Protein AF-A0AAW0FWT0-F1 (afdb_monomer_lite)

Structure (mmCIF, N/CA/C/O backbone):
data_AF-A0AAW0FWT0-F1
#
_entry.id   AF-A0AAW0FWT0-F1
#
loop_
_atom_site.group_PDB
_atom_site.id
_atom_site.type_symbol
_atom_site.label_atom_id
_atom_site.label_alt_id
_atom_site.label_comp_id
_atom_site.label_asym_id
_atom_site.label_entity_id
_atom_site.label_seq_id
_atom_site.pdbx_PDB_ins_code
_atom_site.Cartn_x
_atom_site.Cartn_y
_atom_site.Cartn_z
_atom_site.occupancy
_atom_site.B_iso_or_equiv
_atom_site.auth_seq_id
_atom_site.auth_comp_id
_atom_site.auth_asym_id
_atom_site.auth_atom_id
_atom_site.pdbx_PDB_model_num
ATOM 1 N N . MET A 1 1 ? -23.917 -16.385 35.844 1.00 65.12 1 MET A N 1
ATOM 2 C CA . MET A 1 1 ? -24.137 -15.107 35.125 1.00 65.12 1 MET A CA 1
ATOM 3 C C . MET A 1 1 ? -22.864 -14.254 34.929 1.00 65.12 1 MET A C 1
ATOM 5 O O . MET A 1 1 ? -22.743 -13.640 33.883 1.00 65.12 1 MET A O 1
ATOM 9 N N . ARG A 1 2 ? -21.874 -14.236 35.848 1.00 81.88 2 ARG A N 1
ATOM 10 C CA . ARG A 1 2 ? -20.634 -13.421 35.699 1.00 81.88 2 ARG A CA 1
ATOM 11 C C . ARG A 1 2 ? -19.623 -13.929 34.655 1.00 81.88 2 ARG A C 1
ATOM 13 O O . ARG A 1 2 ? -18.957 -13.127 34.011 1.00 81.88 2 ARG A O 1
ATOM 20 N N . VAL A 1 3 ? -19.523 -15.247 34.479 1.00 87.75 3 VAL A N 1
ATOM 21 C CA . VAL A 1 3 ? -18.559 -15.875 33.554 1.00 87.75 3 VAL A CA 1
ATOM 22 C C . VAL A 1 3 ? -18.872 -15.540 32.091 1.00 87.75 3 VAL A C 1
ATOM 24 O O . VAL A 1 3 ? -17.969 -15.186 31.340 1.00 87.75 3 VAL A O 1
ATOM 27 N N . GLU A 1 4 ? -20.144 -15.572 31.695 1.00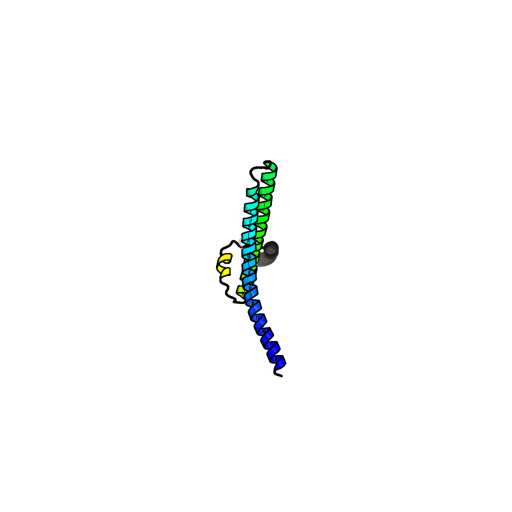 91.88 4 GLU A N 1
ATOM 28 C CA . GLU A 1 4 ? -20.554 -15.247 30.320 1.00 91.88 4 GLU A CA 1
ATOM 29 C C . GLU A 1 4 ? -20.348 -13.763 29.975 1.00 91.88 4 GLU A C 1
ATOM 31 O O . GLU A 1 4 ? -19.906 -13.432 28.871 1.00 91.88 4 GLU A O 1
ATOM 36 N N . TRP A 1 5 ? -20.551 -12.861 30.942 1.00 92.31 5 TRP A N 1
ATOM 37 C CA . TRP A 1 5 ? -20.214 -11.444 30.781 1.00 92.31 5 TRP A CA 1
ATOM 38 C C . TRP A 1 5 ? -18.703 -11.229 30.630 1.00 92.31 5 TRP A C 1
ATOM 40 O O . TRP A 1 5 ? -18.273 -10.522 29.721 1.00 92.31 5 TRP A O 1
ATOM 50 N N . ALA A 1 6 ? -17.885 -11.889 31.459 1.00 92.19 6 ALA A N 1
ATOM 51 C CA . ALA A 1 6 ? -16.428 -11.794 31.372 1.00 92.19 6 ALA A CA 1
ATOM 52 C C . ALA A 1 6 ? -15.895 -12.302 30.020 1.00 92.19 6 ALA A C 1
ATOM 54 O O . ALA A 1 6 ? -15.063 -11.641 29.399 1.00 92.19 6 ALA A O 1
ATOM 55 N N . LYS A 1 7 ? -16.421 -13.428 29.517 1.00 92.69 7 LYS A N 1
ATOM 56 C CA . LYS A 1 7 ? -16.077 -13.965 28.188 1.00 92.69 7 LYS A CA 1
ATOM 57 C C . LYS A 1 7 ? -16.443 -12.997 27.063 1.00 92.69 7 LYS A C 1
ATOM 59 O O . LYS A 1 7 ? -15.641 -12.771 26.159 1.00 92.69 7 LYS A O 1
ATOM 64 N N . THR A 1 8 ? -17.645 -12.425 27.118 1.00 92.38 8 THR A N 1
ATOM 65 C CA . THR A 1 8 ? -18.130 -11.488 26.094 1.00 92.38 8 THR A CA 1
ATOM 66 C C . THR A 1 8 ? -17.322 -10.192 26.110 1.00 92.38 8 THR A C 1
ATOM 68 O O . THR A 1 8 ? -16.887 -9.734 25.056 1.00 92.38 8 THR A O 1
ATOM 71 N N . LYS A 1 9 ? -17.016 -9.660 27.299 1.00 92.06 9 LYS A N 1
ATOM 72 C CA . LYS A 1 9 ? -16.155 -8.484 27.469 1.00 92.06 9 LYS A CA 1
ATOM 73 C C . LYS A 1 9 ? -14.739 -8.720 26.938 1.00 92.06 9 LYS A C 1
ATOM 75 O O . LYS A 1 9 ? -14.224 -7.877 26.214 1.00 92.06 9 LYS A O 1
ATOM 80 N N . ALA A 1 10 ? -14.137 -9.875 27.230 1.00 93.38 10 ALA A N 1
ATOM 81 C CA . ALA A 1 10 ? -12.814 -10.227 26.714 1.00 93.38 10 ALA A CA 1
ATOM 82 C C . ALA A 1 10 ? -12.793 -10.352 25.178 1.00 93.38 10 ALA A C 1
ATOM 84 O O . ALA A 1 10 ? -11.813 -9.978 24.540 1.00 93.38 10 ALA A O 1
ATOM 85 N N . ARG A 1 11 ? -13.877 -10.854 24.566 1.00 92.88 11 ARG A N 1
ATOM 86 C CA . ARG A 1 11 ? -14.015 -10.892 23.101 1.00 92.88 11 ARG A CA 1
ATOM 87 C C . ARG A 1 11 ? -14.116 -9.487 22.509 1.00 92.88 11 ARG A C 1
ATOM 89 O O . ARG A 1 11 ? -13.423 -9.207 21.542 1.00 92.88 11 ARG A O 1
ATOM 96 N N . ALA A 1 12 ? -14.920 -8.612 23.113 1.00 92.19 12 ALA A N 1
ATOM 97 C CA . ALA A 1 12 ? -15.043 -7.225 22.672 1.00 92.19 12 ALA A CA 1
ATOM 98 C C . ALA A 1 12 ? -13.703 -6.469 22.757 1.00 92.19 12 ALA A C 1
ATOM 100 O O . ALA A 1 12 ? -13.347 -5.751 21.828 1.00 92.19 12 ALA A O 1
ATOM 101 N N . GLN A 1 13 ? -12.930 -6.682 23.829 1.00 91.00 13 GLN A N 1
ATOM 102 C CA . GLN A 1 13 ? -11.584 -6.113 23.967 1.00 91.00 13 GLN A CA 1
ATOM 103 C C . GLN A 1 13 ? -10.638 -6.615 22.868 1.00 91.00 13 GLN A C 1
ATOM 105 O O . GLN A 1 13 ? -10.026 -5.801 22.183 1.00 91.00 13 GLN A O 1
ATOM 110 N N . ARG A 1 14 ? -10.596 -7.929 22.613 1.00 94.12 14 ARG A N 1
ATOM 111 C CA . ARG A 1 14 ? -9.781 -8.484 21.519 1.00 94.12 14 ARG A CA 1
ATOM 112 C C . ARG A 1 14 ? -10.164 -7.935 20.147 1.00 94.12 14 ARG A C 1
ATOM 114 O O . ARG A 1 14 ? -9.286 -7.562 19.384 1.00 94.12 14 ARG A O 1
ATOM 121 N N . TRP A 1 15 ? -11.455 -7.806 19.852 1.00 93.94 15 TRP A N 1
ATOM 122 C CA . TRP A 1 15 ? -11.892 -7.204 18.589 1.00 93.94 15 TRP A CA 1
ATOM 123 C C . TRP A 1 15 ? -11.448 -5.748 18.446 1.00 93.94 15 TRP A C 1
ATOM 125 O O . TRP A 1 15 ? -11.058 -5.335 17.358 1.00 93.94 15 TRP A O 1
ATOM 135 N N . SER A 1 16 ? -11.450 -4.972 19.535 1.00 89.56 16 SER A N 1
ATOM 136 C CA . SER A 1 16 ? -10.939 -3.599 19.483 1.00 89.56 16 SER A CA 1
ATOM 137 C C . SER A 1 16 ? -9.439 -3.540 19.163 1.00 89.56 16 SER A C 1
ATOM 139 O O . SER A 1 16 ? -9.015 -2.677 18.396 1.00 89.56 16 SER A O 1
ATOM 141 N N . GLU A 1 17 ? -8.650 -4.491 19.671 1.00 92.06 17 GLU A N 1
ATOM 142 C CA . GLU A 1 17 ? -7.225 -4.623 19.342 1.00 92.06 17 GLU A CA 1
ATOM 143 C C . GLU A 1 17 ? -7.025 -5.039 17.877 1.00 92.06 17 GLU A C 1
ATOM 145 O O . GLU A 1 17 ? -6.221 -4.440 17.163 1.00 92.06 17 GLU A O 1
ATOM 150 N N . GLU A 1 18 ? -7.798 -6.017 17.400 1.00 93.88 18 GLU A N 1
ATOM 151 C CA . GLU A 1 18 ? -7.742 -6.508 16.019 1.00 93.88 18 GLU A CA 1
ATOM 152 C C . GLU A 1 18 ? -8.030 -5.401 14.997 1.00 93.88 18 GLU A C 1
ATOM 154 O O . GLU A 1 18 ? -7.345 -5.319 13.979 1.00 93.88 18 GLU A O 1
ATOM 159 N N . VAL A 1 19 ? -8.980 -4.501 15.275 1.00 91.38 19 VAL A N 1
ATOM 160 C CA . VAL A 1 19 ? -9.289 -3.362 14.392 1.00 91.38 19 VAL A CA 1
ATOM 161 C C . VAL A 1 19 ? -8.099 -2.408 14.254 1.00 91.38 19 VAL A C 1
ATOM 163 O O . VAL A 1 19 ? -7.855 -1.888 13.164 1.00 91.38 19 VAL A O 1
ATOM 166 N N . ILE A 1 20 ? -7.342 -2.177 15.329 1.00 90.81 20 ILE A N 1
ATOM 167 C CA . ILE A 1 20 ? -6.139 -1.331 15.298 1.00 90.81 20 ILE A CA 1
ATOM 168 C C . ILE A 1 20 ? -5.022 -2.033 14.517 1.00 90.81 20 ILE A C 1
ATOM 170 O O . ILE A 1 20 ? -4.386 -1.420 13.659 1.00 90.81 20 ILE A O 1
ATOM 174 N N . LEU A 1 21 ? -4.812 -3.329 14.768 1.00 93.94 21 LEU A N 1
ATOM 175 C CA . LEU A 1 21 ? -3.806 -4.123 14.059 1.00 93.94 21 LEU A CA 1
ATOM 176 C C . LEU A 1 21 ? -4.095 -4.201 12.558 1.00 93.94 21 LEU A C 1
ATOM 178 O O . LEU A 1 21 ? -3.181 -4.037 11.756 1.00 93.94 21 LEU A O 1
ATOM 182 N N . LEU A 1 22 ? -5.359 -4.374 12.168 1.00 94.50 22 LEU A N 1
ATOM 183 C CA . LEU A 1 22 ? -5.769 -4.422 10.766 1.00 94.50 22 LEU A CA 1
ATOM 184 C C . LEU A 1 22 ? -5.394 -3.134 10.020 1.00 94.50 22 LEU A C 1
ATOM 186 O O . LEU A 1 22 ? -4.887 -3.195 8.902 1.00 94.50 22 LEU A O 1
ATOM 190 N N . GLN A 1 23 ? -5.607 -1.968 10.636 1.00 93.56 23 GLN A N 1
ATOM 191 C CA . GLN A 1 23 ? -5.257 -0.675 10.034 1.00 93.56 23 GLN A CA 1
ATOM 192 C C . GLN A 1 23 ? -3.749 -0.529 9.810 1.00 93.56 23 GLN A C 1
ATOM 194 O O . GLN A 1 23 ? -3.320 0.064 8.817 1.00 93.56 23 GLN A O 1
ATOM 199 N N . GLU A 1 24 ? -2.941 -1.063 10.724 1.00 95.00 24 GLU A N 1
ATOM 200 C CA . GLU A 1 24 ? -1.487 -1.063 10.593 1.00 95.00 24 GLU A CA 1
ATOM 201 C C . GLU A 1 24 ? -1.011 -2.090 9.555 1.00 95.00 24 GLU A C 1
ATOM 203 O O . GLU A 1 24 ? -0.110 -1.796 8.771 1.00 95.00 24 GLU A O 1
ATOM 208 N N . GLU A 1 25 ? -1.645 -3.259 9.470 1.00 96.62 25 GLU A N 1
ATOM 209 C CA . GLU A 1 25 ? -1.354 -4.245 8.425 1.00 96.62 25 GLU A CA 1
ATOM 210 C C . GLU A 1 25 ? -1.704 -3.712 7.029 1.00 96.62 25 GLU A C 1
ATOM 212 O O . GLU A 1 25 ? -0.896 -3.845 6.110 1.00 96.62 25 GLU A O 1
ATOM 217 N N . MET A 1 26 ? -2.826 -2.996 6.869 1.00 95.69 26 MET A N 1
ATOM 218 C CA . MET A 1 26 ? -3.140 -2.281 5.622 1.00 95.69 26 MET A CA 1
ATOM 219 C C . MET A 1 26 ? -1.990 -1.350 5.218 1.00 95.69 26 MET A C 1
ATOM 221 O O . MET A 1 26 ? -1.486 -1.424 4.096 1.00 95.69 26 MET A O 1
ATOM 225 N N . ARG A 1 27 ? -1.497 -0.522 6.148 1.00 95.25 27 ARG A N 1
ATOM 226 C CA . ARG A 1 27 ? -0.350 0.361 5.895 1.00 95.25 27 ARG A CA 1
ATOM 227 C C . ARG A 1 27 ? 0.894 -0.423 5.479 1.00 95.25 27 ARG A C 1
ATOM 229 O O . ARG A 1 27 ? 1.545 -0.067 4.497 1.00 95.25 27 ARG A O 1
ATOM 236 N N . ARG A 1 28 ? 1.242 -1.480 6.218 1.00 96.75 28 ARG A N 1
ATOM 237 C CA . ARG A 1 28 ? 2.435 -2.303 5.960 1.00 96.75 28 ARG A CA 1
ATOM 238 C C . ARG A 1 28 ? 2.388 -2.970 4.597 1.00 96.75 28 ARG A C 1
ATOM 240 O O . ARG A 1 28 ? 3.411 -2.995 3.920 1.00 96.75 28 ARG A O 1
ATOM 247 N N . VAL A 1 29 ? 1.223 -3.449 4.168 1.00 97.19 29 VAL A N 1
ATOM 248 C CA . VAL A 1 29 ? 1.040 -4.020 2.829 1.00 97.19 29 VAL A CA 1
ATOM 249 C C . VAL A 1 29 ? 1.317 -2.972 1.747 1.00 97.19 29 VAL A C 1
ATOM 251 O O . VAL A 1 29 ? 2.049 -3.255 0.797 1.00 97.19 29 VAL A O 1
ATOM 254 N N . LEU A 1 30 ? 0.821 -1.740 1.907 1.00 95.94 30 LEU A N 1
ATOM 255 C CA . LEU A 1 30 ? 1.103 -0.662 0.951 1.00 95.94 30 LEU A CA 1
ATOM 256 C C . LEU A 1 30 ? 2.589 -0.286 0.914 1.00 95.94 30 LEU A C 1
ATOM 258 O O . LEU A 1 30 ? 3.133 -0.044 -0.165 1.00 95.94 30 LEU A O 1
ATOM 262 N N . GLU A 1 31 ? 3.262 -0.228 2.064 1.00 96.75 31 GLU A N 1
ATOM 263 C CA . GLU A 1 31 ? 4.711 0.019 2.115 1.00 96.75 31 GLU A CA 1
ATOM 264 C C . GLU A 1 31 ? 5.509 -1.130 1.499 1.00 96.75 31 GLU A C 1
ATOM 266 O O . GLU A 1 31 ? 6.465 -0.893 0.759 1.00 96.75 31 GLU A O 1
ATOM 271 N N . TYR A 1 32 ? 5.096 -2.373 1.751 1.00 97.56 32 TYR A N 1
ATOM 272 C CA . TYR A 1 32 ? 5.716 -3.554 1.166 1.00 97.56 32 TYR A CA 1
ATOM 273 C C . TYR A 1 32 ? 5.665 -3.501 -0.360 1.00 97.56 32 TYR A C 1
ATOM 275 O O . TYR A 1 32 ? 6.683 -3.739 -1.006 1.00 97.56 32 TYR A O 1
ATOM 283 N N . PHE A 1 33 ? 4.521 -3.142 -0.947 1.00 97.25 33 PHE A N 1
ATOM 284 C CA . PHE A 1 33 ? 4.407 -3.005 -2.397 1.00 97.25 33 PHE A CA 1
ATOM 285 C C . PHE A 1 33 ? 5.317 -1.906 -2.955 1.00 97.25 33 PHE A C 1
ATOM 287 O O . PHE A 1 33 ? 6.030 -2.166 -3.924 1.00 97.25 33 PHE A O 1
ATOM 294 N N . SER A 1 34 ? 5.386 -0.737 -2.305 1.00 95.69 34 SER A N 1
ATOM 295 C CA . SER A 1 34 ? 6.315 0.335 -2.703 1.00 95.69 34 SER A CA 1
ATOM 296 C C . SER A 1 34 ? 7.765 -0.139 -2.694 1.00 95.69 34 SER A C 1
ATOM 298 O O . SER A 1 34 ? 8.500 -0.000 -3.675 1.00 95.69 34 SER A O 1
ATOM 300 N N . TRP A 1 35 ? 8.170 -0.750 -1.581 1.00 97.75 35 TRP A N 1
ATOM 301 C CA . TRP A 1 35 ? 9.511 -1.282 -1.416 1.00 97.75 35 TRP A CA 1
ATOM 302 C C . TRP A 1 35 ? 9.807 -2.361 -2.458 1.00 97.75 35 TRP A C 1
ATOM 304 O O . TRP A 1 35 ? 10.884 -2.370 -3.055 1.00 97.75 35 TRP A O 1
ATOM 314 N N . LYS A 1 36 ? 8.850 -3.255 -2.725 1.00 97.94 36 LYS A N 1
ATOM 315 C CA . LYS A 1 36 ? 9.030 -4.351 -3.674 1.00 97.94 36 LYS A CA 1
ATOM 316 C C . LYS A 1 36 ? 9.143 -3.846 -5.109 1.00 97.94 36 LYS A C 1
ATOM 318 O O . LYS A 1 36 ? 9.974 -4.365 -5.856 1.00 97.94 36 LYS A O 1
ATOM 323 N N . ALA A 1 37 ? 8.383 -2.817 -5.480 1.00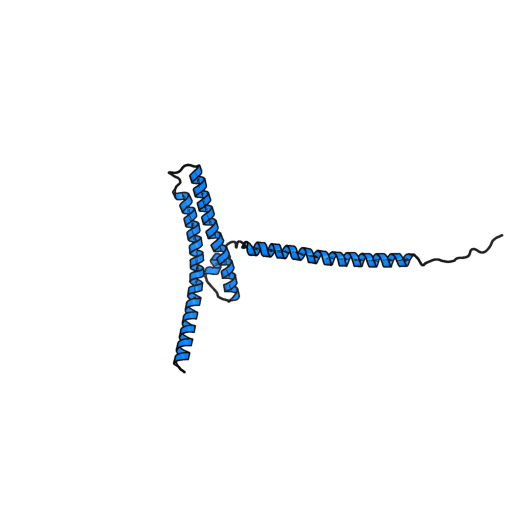 97.00 37 ALA A N 1
ATOM 324 C CA . ALA A 1 37 ? 8.516 -2.155 -6.772 1.00 97.00 37 ALA A CA 1
ATOM 325 C C . ALA A 1 37 ? 9.909 -1.526 -6.938 1.00 97.00 37 ALA A C 1
ATOM 327 O O . ALA A 1 37 ? 10.601 -1.790 -7.923 1.00 97.00 37 ALA A O 1
ATOM 328 N N . ALA A 1 38 ? 10.377 -0.774 -5.936 1.00 96.56 38 ALA A N 1
ATOM 329 C CA . ALA A 1 38 ? 11.725 -0.203 -5.934 1.00 96.56 38 ALA A CA 1
ATOM 330 C C . ALA A 1 38 ? 12.819 -1.286 -5.995 1.00 96.56 38 ALA A C 1
ATOM 332 O O . ALA A 1 38 ? 13.808 -1.146 -6.720 1.00 96.56 38 ALA A O 1
ATOM 333 N N . TRP A 1 39 ? 12.623 -2.400 -5.287 1.00 97.12 39 TRP A N 1
ATOM 334 C CA . TRP A 1 39 ? 13.527 -3.545 -5.314 1.00 97.12 39 TRP A CA 1
ATOM 335 C C . TRP A 1 39 ? 13.635 -4.154 -6.716 1.00 97.12 39 TRP A C 1
ATOM 337 O O . TRP A 1 39 ? 14.747 -4.397 -7.183 1.00 97.12 39 TRP A O 1
ATOM 347 N N . TRP A 1 40 ? 12.517 -4.344 -7.424 1.00 97.06 40 TRP A N 1
ATOM 348 C CA . TRP A 1 40 ? 12.539 -4.829 -8.806 1.00 97.06 40 TRP A CA 1
ATOM 349 C C . TRP A 1 40 ? 13.298 -3.882 -9.740 1.00 97.06 40 TRP A C 1
ATOM 351 O O . TRP A 1 40 ? 14.182 -4.339 -10.464 1.00 97.06 40 TRP A O 1
ATOM 361 N N . ARG A 1 41 ? 13.061 -2.567 -9.647 1.00 94.94 41 ARG A N 1
ATOM 362 C CA . ARG A 1 41 ? 13.803 -1.558 -10.431 1.00 94.94 41 ARG A CA 1
ATOM 363 C C . ARG A 1 41 ? 15.305 -1.580 -10.157 1.00 94.94 41 ARG A C 1
ATOM 365 O O . ARG A 1 41 ? 16.109 -1.422 -11.072 1.00 94.94 41 ARG A O 1
ATOM 372 N N . SER A 1 42 ? 15.702 -1.804 -8.905 1.00 93.38 42 SER A N 1
ATOM 373 C CA . SER A 1 42 ? 17.111 -1.981 -8.538 1.00 93.38 42 SER A CA 1
ATOM 374 C C . SER A 1 42 ? 17.702 -3.257 -9.149 1.00 93.38 42 SER A C 1
ATOM 376 O O . SER A 1 42 ? 18.825 -3.237 -9.653 1.00 93.38 42 SER A O 1
ATOM 378 N N . LYS A 1 43 ? 16.943 -4.361 -9.180 1.00 89.88 43 LYS A N 1
ATOM 379 C CA . LYS A 1 43 ? 17.407 -5.634 -9.753 1.00 89.88 43 LYS A CA 1
ATOM 380 C C . LYS A 1 43 ? 17.661 -5.572 -11.255 1.00 89.88 43 LYS A C 1
ATOM 382 O O . LYS A 1 43 ? 18.633 -6.181 -11.697 1.00 89.88 43 LYS A O 1
ATOM 387 N N . GLY A 1 44 ? 16.866 -4.816 -12.012 1.00 86.06 44 GLY A N 1
ATOM 388 C CA . GLY A 1 44 ? 17.110 -4.594 -13.442 1.00 86.06 44 GLY A CA 1
ATOM 389 C C . GLY A 1 44 ? 18.456 -3.924 -13.739 1.00 86.06 44 GLY A C 1
ATOM 390 O O . GLY A 1 44 ? 19.063 -4.192 -14.771 1.00 86.06 44 GLY A O 1
ATOM 391 N N . LYS A 1 45 ? 18.957 -3.098 -12.812 1.00 82.81 45 LYS A N 1
ATOM 392 C CA . LYS A 1 45 ? 20.208 -2.337 -12.968 1.00 82.81 45 LYS A CA 1
ATOM 393 C C . LYS A 1 45 ? 21.462 -3.099 -12.526 1.00 82.81 45 LYS A C 1
ATOM 395 O O . LYS A 1 45 ? 22.561 -2.719 -12.895 1.00 82.81 45 LYS A O 1
ATOM 400 N N . LEU A 1 46 ? 21.321 -4.177 -11.751 1.00 82.88 46 LEU A N 1
ATOM 401 C CA . LEU A 1 46 ? 22.454 -4.836 -11.085 1.00 82.88 46 LEU A CA 1
ATOM 402 C C . LEU A 1 46 ? 23.325 -5.704 -12.014 1.00 82.88 46 LEU A C 1
ATOM 404 O O . LEU A 1 46 ? 24.437 -6.057 -11.642 1.00 82.88 46 LEU A O 1
ATOM 408 N N . ARG A 1 47 ? 22.824 -6.107 -13.189 1.00 76.19 47 ARG A N 1
ATOM 409 C CA . ARG A 1 47 ? 23.503 -7.070 -14.083 1.00 76.19 47 ARG A CA 1
ATOM 410 C C . ARG A 1 47 ? 24.068 -6.446 -15.362 1.00 76.19 47 ARG A C 1
ATOM 412 O O . ARG A 1 47 ? 24.309 -7.173 -16.315 1.00 76.19 47 ARG A O 1
ATOM 419 N N . GLN A 1 48 ? 24.259 -5.126 -15.383 1.00 74.56 48 GLN A N 1
ATOM 420 C CA . GLN A 1 48 ? 24.658 -4.380 -16.583 1.00 74.56 48 GLN A CA 1
ATOM 421 C C . GLN A 1 48 ? 26.054 -4.749 -17.113 1.00 74.56 48 GLN A C 1
ATOM 423 O O . GLN A 1 48 ? 26.262 -4.691 -18.319 1.00 74.56 48 GLN A O 1
ATOM 428 N N . ASP A 1 49 ? 26.968 -5.203 -16.253 1.00 75.38 49 ASP A N 1
ATOM 429 C CA . ASP A 1 49 ? 28.389 -5.326 -16.614 1.00 75.38 49 ASP A CA 1
ATOM 430 C C . ASP A 1 49 ? 28.795 -6.679 -17.235 1.00 75.38 49 ASP A C 1
ATOM 432 O O . ASP A 1 49 ? 29.913 -6.813 -17.725 1.00 75.38 49 ASP A O 1
ATOM 436 N N . SER A 1 50 ? 27.936 -7.708 -17.206 1.00 75.88 50 SER A N 1
ATOM 437 C CA . SER A 1 50 ? 28.335 -9.095 -17.532 1.00 75.88 50 SER A CA 1
ATOM 438 C C . SER A 1 50 ? 27.425 -9.832 -18.518 1.00 75.88 50 SER A C 1
ATOM 440 O O . SER A 1 50 ? 27.537 -11.050 -18.670 1.00 75.88 50 SER A O 1
ATOM 442 N N . VAL A 1 51 ? 26.503 -9.125 -19.172 1.00 82.12 51 VAL A N 1
ATOM 443 C CA . VAL A 1 51 ? 25.400 -9.733 -19.923 1.00 82.12 51 VAL A CA 1
ATOM 444 C C . VAL A 1 51 ? 25.271 -9.111 -21.314 1.00 82.12 51 VAL A C 1
ATOM 446 O O . VAL A 1 51 ? 25.452 -7.910 -21.483 1.00 82.12 51 VAL A O 1
ATOM 449 N N . ASP A 1 52 ? 24.924 -9.939 -22.301 1.00 88.00 52 ASP A N 1
ATOM 450 C CA . ASP A 1 52 ? 24.631 -9.501 -23.668 1.00 88.00 52 ASP A CA 1
ATOM 451 C C . ASP A 1 52 ? 23.507 -8.445 -23.724 1.00 88.00 52 ASP A C 1
ATOM 453 O O . ASP A 1 52 ? 22.541 -8.489 -22.956 1.00 88.00 52 ASP A O 1
ATOM 457 N N . ALA A 1 53 ? 23.604 -7.510 -24.671 1.00 85.81 53 ALA A N 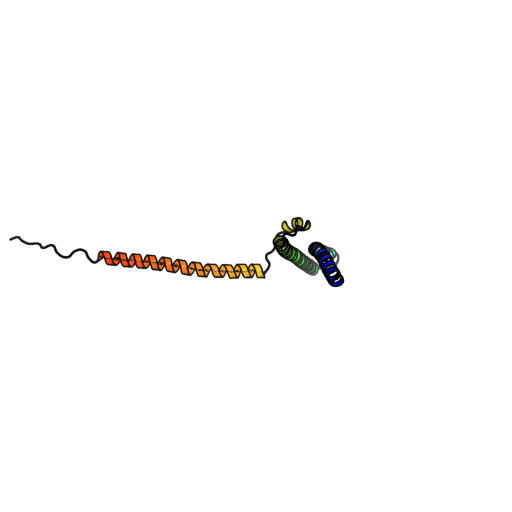1
ATOM 458 C CA . ALA A 1 53 ? 22.704 -6.365 -24.791 1.00 85.81 53 ALA A CA 1
ATOM 459 C C . ALA A 1 53 ? 21.230 -6.778 -24.971 1.00 85.81 53 ALA A C 1
ATOM 461 O O . ALA A 1 53 ? 20.335 -6.154 -24.393 1.00 85.81 53 ALA A O 1
ATOM 462 N N . SER A 1 54 ? 20.968 -7.860 -25.715 1.00 88.12 54 SER A N 1
ATOM 463 C CA . SER A 1 54 ? 19.610 -8.395 -25.894 1.00 88.12 54 SER A CA 1
ATOM 464 C C . SER A 1 54 ? 19.016 -8.889 -24.568 1.00 88.12 54 SER A C 1
ATOM 466 O O . SER A 1 54 ? 17.881 -8.563 -24.208 1.00 88.12 54 SER A O 1
ATOM 468 N N . LEU A 1 55 ? 19.814 -9.612 -23.780 1.00 88.56 55 LEU A N 1
ATOM 469 C CA . LEU A 1 55 ? 19.386 -10.162 -22.496 1.00 88.56 55 LEU A CA 1
ATOM 470 C C . LEU A 1 55 ? 19.235 -9.058 -21.435 1.00 88.56 55 LEU A C 1
ATOM 472 O O . LEU A 1 55 ? 18.308 -9.113 -20.625 1.00 88.56 55 LEU A O 1
ATOM 476 N N . LEU A 1 56 ? 20.069 -8.014 -21.476 1.00 89.56 56 LEU A N 1
ATOM 477 C CA . LEU A 1 56 ? 19.902 -6.808 -20.656 1.00 89.56 56 LEU A CA 1
ATOM 478 C C . LEU A 1 56 ? 18.571 -6.101 -20.930 1.00 89.56 56 LEU A C 1
ATOM 480 O O . LEU A 1 56 ? 17.855 -5.749 -19.988 1.00 89.56 56 LEU A O 1
ATOM 484 N N . SER A 1 57 ? 18.208 -5.930 -22.204 1.00 90.44 57 SER A N 1
ATOM 485 C CA . SER A 1 57 ? 16.912 -5.360 -22.588 1.00 90.44 57 SER A CA 1
ATOM 486 C C . SER A 1 57 ? 15.748 -6.187 -22.023 1.00 90.44 57 SER A C 1
ATOM 488 O O . SER A 1 57 ? 14.847 -5.643 -21.384 1.00 90.44 57 SER A O 1
ATOM 490 N N . GLY A 1 58 ? 15.812 -7.518 -22.133 1.00 92.62 58 GLY A N 1
ATOM 491 C CA . GLY A 1 58 ? 14.804 -8.406 -21.546 1.00 92.62 58 GLY A CA 1
ATOM 492 C C . GLY A 1 58 ? 14.722 -8.326 -20.015 1.00 92.62 58 GLY A C 1
ATOM 493 O O . GLY A 1 58 ? 13.628 -8.244 -19.454 1.00 92.62 58 GLY A O 1
ATOM 494 N N . LEU A 1 59 ? 15.864 -8.308 -19.319 1.00 91.62 59 LEU A N 1
ATOM 495 C CA . LEU A 1 59 ? 15.928 -8.201 -17.855 1.00 91.62 59 LEU A CA 1
ATOM 496 C C . LEU A 1 59 ? 15.353 -6.878 -17.350 1.00 91.62 59 LEU A C 1
ATOM 498 O O . LEU A 1 59 ? 14.576 -6.870 -16.393 1.00 91.62 59 LEU A O 1
ATOM 502 N N . THR A 1 60 ? 15.734 -5.772 -17.988 1.00 92.25 60 THR A N 1
ATOM 503 C CA . THR A 1 60 ? 15.235 -4.436 -17.647 1.00 92.25 60 THR A CA 1
ATOM 504 C C . THR A 1 60 ? 13.731 -4.351 -17.873 1.00 92.25 60 THR A C 1
ATOM 506 O O . THR A 1 60 ? 13.009 -4.034 -16.926 1.00 92.25 60 THR A O 1
ATOM 509 N N . ALA A 1 61 ? 13.242 -4.758 -19.048 1.00 94.31 61 ALA A N 1
ATOM 510 C CA . ALA A 1 61 ? 11.814 -4.800 -19.357 1.00 94.31 61 ALA A CA 1
ATOM 511 C C . ALA A 1 61 ? 11.025 -5.676 -18.370 1.00 94.31 61 ALA A C 1
ATOM 513 O O . ALA A 1 61 ? 9.980 -5.263 -17.865 1.00 94.31 61 ALA A O 1
ATOM 514 N N . TYR A 1 62 ? 11.533 -6.867 -18.036 1.00 95.25 62 TYR A N 1
ATOM 515 C CA . TYR A 1 62 ? 10.882 -7.752 -17.070 1.00 95.25 62 TYR A CA 1
ATOM 516 C C . TYR A 1 62 ? 10.850 -7.142 -15.667 1.00 95.25 62 TYR A C 1
ATOM 518 O O . TYR A 1 62 ? 9.815 -7.168 -15.003 1.00 95.25 62 TYR A O 1
ATOM 526 N N . SER A 1 63 ? 11.967 -6.573 -15.213 1.00 95.50 63 SER A N 1
ATOM 527 C CA . SER A 1 63 ? 12.050 -5.946 -13.895 1.00 95.50 63 SER A CA 1
ATOM 528 C C . SER A 1 63 ? 11.123 -4.735 -13.769 1.00 95.50 63 SER A C 1
ATOM 530 O O . SER A 1 63 ? 10.446 -4.599 -12.751 1.00 95.50 63 SER A O 1
ATOM 532 N N . GLU A 1 64 ? 11.008 -3.916 -14.818 1.00 95.75 64 GLU A N 1
ATOM 533 C CA . GLU A 1 64 ? 10.088 -2.780 -14.833 1.00 95.75 64 GLU A CA 1
ATOM 534 C C . GLU A 1 64 ? 8.636 -3.258 -14.867 1.00 95.75 64 GLU A C 1
ATOM 536 O O . GLU A 1 64 ? 7.817 -2.782 -14.085 1.00 95.75 64 GLU A O 1
ATOM 541 N N . LYS A 1 65 ? 8.320 -4.285 -15.670 1.00 96.75 65 LYS A N 1
ATOM 542 C CA . LYS A 1 65 ? 6.995 -4.920 -15.662 1.00 96.75 65 LYS A CA 1
ATOM 543 C C . LYS A 1 65 ? 6.617 -5.404 -14.261 1.00 96.75 65 LYS A C 1
ATOM 545 O O . LYS A 1 65 ? 5.496 -5.167 -13.819 1.00 96.75 65 LYS A O 1
ATOM 550 N N . GLN A 1 66 ? 7.533 -6.067 -13.552 1.00 97.31 66 GLN A N 1
ATOM 551 C CA . GLN A 1 66 ? 7.288 -6.504 -12.175 1.00 97.31 66 GLN A CA 1
ATOM 552 C C . GLN A 1 66 ? 7.082 -5.311 -11.238 1.00 97.31 66 GLN A C 1
ATOM 554 O O . GLN A 1 66 ? 6.139 -5.322 -10.451 1.00 97.31 66 GLN A O 1
ATOM 559 N N . ALA A 1 67 ? 7.898 -4.260 -11.347 1.00 96.81 67 ALA A N 1
ATOM 560 C CA . ALA A 1 67 ? 7.729 -3.051 -10.547 1.00 96.81 67 ALA A CA 1
ATOM 561 C C . ALA A 1 67 ? 6.347 -2.409 -10.755 1.00 96.81 67 ALA A C 1
ATOM 563 O O . ALA A 1 67 ? 5.650 -2.131 -9.782 1.00 96.81 67 ALA A O 1
ATOM 564 N N . MET A 1 68 ? 5.905 -2.289 -12.010 1.00 95.50 68 MET A N 1
ATOM 565 C CA . MET A 1 68 ? 4.575 -1.783 -12.355 1.00 95.50 68 MET A CA 1
ATOM 566 C C . MET A 1 68 ? 3.440 -2.619 -11.755 1.00 95.50 68 MET A C 1
ATOM 568 O O . MET A 1 68 ? 2.418 -2.059 -11.362 1.00 95.50 68 MET A O 1
ATOM 572 N N . VAL A 1 69 ? 3.581 -3.947 -11.677 1.00 95.50 69 VAL A N 1
ATOM 573 C CA . VAL A 1 69 ? 2.572 -4.809 -11.034 1.00 95.50 69 VAL A CA 1
ATOM 574 C C . VAL A 1 69 ? 2.417 -4.450 -9.556 1.00 95.50 69 VAL A C 1
ATOM 576 O O . VAL A 1 69 ? 1.291 -4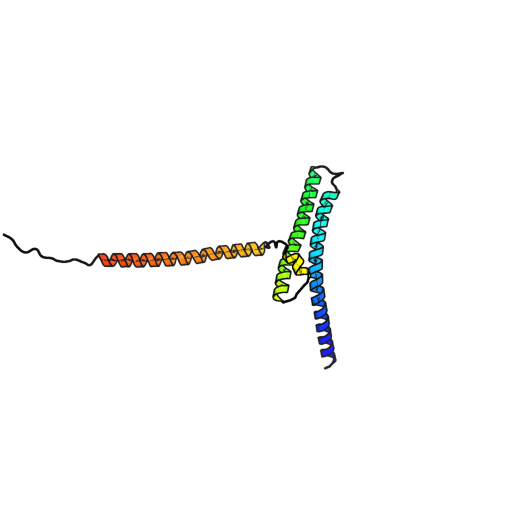.295 -9.086 1.00 95.50 69 VAL A O 1
ATOM 579 N N . PHE A 1 70 ? 3.524 -4.271 -8.833 1.00 96.31 70 PHE A N 1
ATOM 580 C CA . PHE A 1 70 ? 3.482 -3.892 -7.418 1.00 96.31 70 PHE A CA 1
ATOM 581 C C . PHE A 1 70 ? 2.958 -2.466 -7.207 1.00 96.31 70 PHE A C 1
ATOM 583 O O . PHE A 1 70 ? 2.134 -2.266 -6.317 1.00 96.31 70 PHE A O 1
ATOM 590 N N . ASP A 1 71 ? 3.338 -1.507 -8.057 1.00 94.38 71 ASP A N 1
ATOM 591 C CA . ASP A 1 71 ? 2.792 -0.142 -8.009 1.00 94.38 71 ASP A CA 1
ATOM 592 C C . ASP A 1 71 ? 1.268 -0.142 -8.235 1.00 94.38 71 ASP A C 1
ATOM 594 O O . ASP A 1 71 ? 0.516 0.501 -7.502 1.00 94.38 71 ASP A O 1
ATOM 598 N N . ARG A 1 72 ? 0.781 -0.933 -9.201 1.00 93.19 72 ARG A N 1
ATOM 599 C CA . ARG A 1 72 ? -0.660 -1.087 -9.467 1.00 93.19 72 ARG A CA 1
ATOM 600 C C . ARG A 1 72 ? -1.401 -1.737 -8.303 1.00 93.19 72 ARG A C 1
ATOM 602 O O . ARG A 1 72 ? -2.505 -1.308 -7.977 1.00 93.19 72 ARG A O 1
ATOM 609 N N . LEU A 1 73 ? -0.822 -2.765 -7.680 1.00 94.00 73 LEU A N 1
ATOM 610 C CA . LEU A 1 73 ? -1.398 -3.380 -6.481 1.00 94.00 73 LEU A CA 1
ATOM 611 C C . LEU A 1 73 ? -1.501 -2.357 -5.352 1.00 94.00 73 LEU A C 1
ATOM 613 O O . LEU A 1 73 ? -2.564 -2.217 -4.755 1.00 94.00 73 LEU A O 1
ATOM 617 N N . GLN A 1 74 ? -0.441 -1.590 -5.108 1.00 94.19 74 GLN A N 1
ATOM 618 C CA . GLN A 1 74 ? -0.447 -0.540 -4.098 1.00 94.19 74 GLN A CA 1
ATOM 619 C C . GLN A 1 74 ? -1.571 0.469 -4.318 1.00 94.19 74 GLN A C 1
ATOM 621 O O . GLN A 1 74 ? -2.329 0.740 -3.392 1.00 94.19 74 GLN A O 1
ATOM 626 N N . GLN A 1 75 ? -1.700 0.993 -5.535 1.00 91.62 75 GLN A N 1
ATOM 627 C CA . GLN A 1 75 ? -2.730 1.975 -5.865 1.00 91.62 75 GLN A CA 1
ATOM 628 C C . GLN A 1 75 ? -4.130 1.383 -5.681 1.00 91.62 75 GLN A C 1
ATOM 630 O O . GLN A 1 75 ? -4.939 1.926 -4.938 1.00 91.62 75 GLN A O 1
ATOM 635 N N . ARG A 1 76 ? -4.402 0.201 -6.248 1.00 90.81 76 ARG A N 1
ATOM 636 C CA . ARG A 1 76 ? -5.721 -0.439 -6.121 1.00 90.81 76 ARG A CA 1
ATOM 637 C C . ARG A 1 76 ? -6.125 -0.690 -4.670 1.00 90.81 76 ARG A C 1
ATOM 639 O O . ARG A 1 76 ? -7.256 -0.398 -4.291 1.00 90.81 76 ARG A O 1
ATOM 646 N N . PHE A 1 77 ? -5.213 -1.227 -3.864 1.00 92.94 77 PHE A N 1
ATOM 647 C CA . PHE A 1 77 ? -5.486 -1.497 -2.455 1.00 92.94 77 PHE A CA 1
ATOM 648 C C . PHE A 1 77 ? -5.635 -0.201 -1.654 1.00 92.94 77 PHE A C 1
ATOM 650 O O . PHE A 1 77 ? -6.531 -0.111 -0.819 1.00 92.94 77 PHE A O 1
ATOM 657 N N . ALA A 1 78 ? -4.827 0.823 -1.942 1.00 92.69 78 ALA A N 1
ATOM 658 C CA . ALA A 1 78 ? -4.965 2.133 -1.317 1.00 92.69 78 ALA A CA 1
ATOM 659 C C . ALA A 1 78 ? -6.331 2.768 -1.615 1.00 92.69 78 ALA A C 1
ATOM 661 O O . ALA A 1 78 ? -6.998 3.199 -0.676 1.00 92.69 78 ALA A O 1
ATOM 662 N N . ALA A 1 79 ? -6.779 2.765 -2.877 1.00 89.44 79 ALA A N 1
ATOM 663 C CA . ALA A 1 79 ? -8.114 3.225 -3.256 1.00 89.44 79 ALA A CA 1
ATOM 664 C C . ALA A 1 79 ? -9.198 2.455 -2.492 1.00 89.44 79 ALA A C 1
ATOM 666 O O . ALA A 1 79 ? -9.978 3.055 -1.752 1.00 89.44 79 ALA A O 1
ATOM 667 N N . GLN A 1 80 ? -9.201 1.124 -2.599 1.00 91.06 80 GLN A N 1
ATOM 668 C CA . GLN A 1 80 ? -10.230 0.280 -1.992 1.00 91.06 80 GLN A CA 1
ATOM 669 C C . GLN A 1 80 ? -10.298 0.453 -0.468 1.00 91.06 80 GLN A C 1
ATOM 671 O O . GLN A 1 80 ? -11.382 0.610 0.093 1.00 91.06 80 GLN A O 1
ATOM 676 N N . TRP A 1 81 ? -9.153 0.446 0.216 1.00 93.31 81 TRP A N 1
ATOM 677 C CA . TRP A 1 81 ? -9.116 0.615 1.667 1.00 93.31 81 TRP A CA 1
ATOM 678 C C . TRP A 1 81 ? -9.465 2.031 2.101 1.00 93.31 81 TRP A C 1
ATOM 680 O O . TRP A 1 81 ? -10.135 2.186 3.118 1.00 93.31 81 TRP A O 1
ATOM 690 N N . SER A 1 82 ? -9.084 3.057 1.335 1.00 90.12 82 SER A N 1
ATOM 691 C CA . SER A 1 82 ? -9.493 4.430 1.637 1.00 90.12 82 SER A CA 1
ATOM 692 C C . SER A 1 82 ? -11.015 4.582 1.597 1.00 90.12 82 SER A C 1
ATOM 694 O O . SER A 1 82 ? -11.585 5.154 2.521 1.00 90.12 82 SER A O 1
ATOM 696 N N . GLU A 1 83 ? -11.689 3.982 0.613 1.00 89.56 83 GLU A N 1
ATOM 697 C CA . GLU A 1 83 ? -13.151 4.004 0.515 1.00 89.56 83 GLU A CA 1
ATOM 698 C C . GLU A 1 83 ? -13.826 3.248 1.666 1.00 89.56 83 GLU A C 1
ATOM 700 O O . GLU A 1 83 ? -14.783 3.742 2.264 1.00 89.56 83 GLU A O 1
ATOM 705 N N . ILE A 1 84 ? -13.305 2.076 2.039 1.00 91.88 84 ILE A N 1
ATOM 706 C CA . ILE A 1 84 ? -13.827 1.312 3.182 1.00 91.88 84 ILE A CA 1
ATOM 707 C C . ILE A 1 84 ? -13.665 2.104 4.485 1.00 91.88 84 ILE A C 1
ATOM 709 O O . ILE A 1 84 ? -14.609 2.212 5.266 1.00 91.88 84 ILE A O 1
ATOM 713 N N . LEU A 1 85 ? -12.491 2.688 4.720 1.00 91.50 85 LEU A N 1
ATOM 714 C CA . LEU A 1 85 ? -12.214 3.436 5.945 1.00 91.50 85 LEU A CA 1
ATOM 715 C C . LEU A 1 85 ? -13.030 4.735 6.024 1.00 91.50 85 LEU A C 1
ATOM 717 O O . LEU A 1 85 ? -13.496 5.073 7.110 1.00 91.50 85 LEU A O 1
ATOM 721 N N . LYS A 1 86 ? -13.287 5.409 4.890 1.00 90.12 86 LYS A N 1
ATOM 722 C CA . LYS A 1 86 ? -14.227 6.542 4.809 1.00 90.12 86 LYS A CA 1
ATOM 723 C C . LYS A 1 86 ? -15.647 6.123 5.193 1.00 90.12 86 LYS A C 1
ATOM 725 O O . LYS A 1 86 ? -16.254 6.772 6.040 1.00 90.12 86 LYS A O 1
ATOM 730 N N . LYS A 1 87 ? -16.164 5.019 4.632 1.00 92.62 87 LYS A N 1
ATOM 731 C CA . LYS A 1 87 ? -17.502 4.487 4.970 1.00 92.62 87 LYS A CA 1
ATOM 732 C C . LYS A 1 87 ? -17.633 4.152 6.457 1.00 92.62 87 LYS A C 1
ATOM 734 O O . LYS A 1 87 ? -18.681 4.384 7.046 1.00 92.62 87 LYS A O 1
ATOM 739 N N . LEU A 1 88 ? -16.562 3.638 7.060 1.00 92.38 88 LEU A N 1
ATOM 740 C CA . LEU A 1 88 ? -16.502 3.307 8.486 1.00 92.38 88 LEU A CA 1
ATOM 741 C C . LEU A 1 88 ? -16.144 4.502 9.389 1.00 92.38 88 LEU A C 1
ATOM 743 O O . LEU A 1 88 ? -16.103 4.333 10.604 1.00 92.38 88 LEU A O 1
ATOM 747 N N . GLN A 1 89 ? -15.884 5.690 8.826 1.00 92.12 89 GLN A N 1
ATOM 748 C CA . GLN A 1 89 ? -15.467 6.897 9.556 1.00 92.12 89 GLN A CA 1
ATOM 749 C C . GLN A 1 89 ? -14.208 6.689 10.425 1.00 92.12 89 GLN A C 1
ATOM 751 O O . GLN A 1 89 ? -14.048 7.300 11.482 1.00 92.12 89 GLN A O 1
ATOM 756 N N . ILE A 1 90 ? -13.290 5.822 9.979 1.00 90.56 90 ILE A N 1
ATOM 757 C CA . ILE A 1 90 ? -12.035 5.523 10.679 1.00 90.56 90 ILE A CA 1
ATOM 758 C C . ILE A 1 90 ? -10.917 6.392 10.103 1.00 90.56 90 ILE A C 1
ATOM 760 O O . ILE A 1 90 ? -10.518 6.248 8.944 1.00 90.56 90 ILE A O 1
ATOM 764 N N . GLN A 1 91 ? -10.375 7.271 10.943 1.00 85.62 91 GLN A N 1
ATOM 765 C CA . GLN A 1 91 ? -9.249 8.131 10.595 1.00 85.62 91 GLN A CA 1
ATOM 766 C C . GLN A 1 91 ? -7.939 7.352 10.707 1.00 85.62 91 GLN A C 1
ATOM 768 O O . GLN A 1 91 ? -7.630 6.808 11.767 1.00 85.62 91 GLN A O 1
ATOM 773 N N . THR A 1 92 ? -7.137 7.336 9.640 1.00 85.69 92 THR A N 1
ATOM 774 C CA . THR A 1 92 ? -5.787 6.757 9.688 1.00 85.69 92 THR A CA 1
ATOM 775 C C . THR A 1 92 ? -4.748 7.738 9.146 1.00 85.69 92 THR A C 1
ATOM 777 O O . THR A 1 92 ? -4.954 8.348 8.096 1.00 85.69 92 THR A O 1
ATOM 780 N N . PRO A 1 93 ? -3.592 7.893 9.816 1.00 85.06 93 PRO A N 1
ATOM 781 C CA . PRO A 1 93 ? -2.591 8.888 9.425 1.00 85.06 93 PRO A CA 1
ATOM 782 C C . PRO A 1 93 ? -1.941 8.573 8.070 1.00 85.06 93 PRO A C 1
ATOM 784 O O . PRO A 1 93 ? -1.471 9.471 7.374 1.00 85.06 93 PRO A O 1
ATOM 787 N N . TRP A 1 94 ? -1.915 7.299 7.670 1.00 88.81 94 TRP A N 1
ATOM 788 C CA . TRP A 1 94 ? -1.278 6.872 6.430 1.00 88.81 94 TRP A CA 1
ATOM 789 C C . TRP A 1 94 ? -2.114 7.167 5.179 1.00 88.81 94 TRP A C 1
ATOM 791 O O . TRP A 1 94 ? -1.536 7.291 4.101 1.00 88.81 94 TRP A O 1
ATOM 801 N N . GLN A 1 95 ? -3.436 7.343 5.287 1.00 85.62 95 GLN A N 1
ATOM 802 C CA . GLN A 1 95 ? -4.301 7.648 4.137 1.00 85.62 95 GLN A CA 1
ATOM 803 C C . GLN A 1 95 ? -3.839 8.888 3.369 1.00 85.62 95 GLN A C 1
ATOM 805 O O . GLN A 1 95 ? -3.815 8.872 2.141 1.00 85.62 95 GLN A O 1
ATOM 810 N N . ALA A 1 96 ? -3.395 9.936 4.071 1.00 86.06 96 ALA A N 1
ATOM 811 C CA . ALA A 1 96 ? -2.934 11.179 3.452 1.00 86.06 96 ALA A CA 1
ATOM 812 C C . ALA A 1 96 ? -1.736 10.978 2.504 1.00 86.06 96 ALA A C 1
ATOM 814 O O . ALA A 1 96 ? -1.584 11.722 1.532 1.00 86.06 96 ALA A O 1
ATOM 815 N N . LYS A 1 97 ? -0.892 9.967 2.762 1.00 88.12 97 LYS A N 1
ATOM 816 C CA . LYS A 1 97 ? 0.235 9.606 1.889 1.00 88.12 97 LYS A CA 1
ATOM 817 C C . LYS A 1 97 ? -0.259 9.022 0.566 1.00 88.12 97 LYS A C 1
ATOM 819 O O . LYS A 1 97 ? 0.244 9.404 -0.486 1.00 88.12 97 LYS A O 1
ATOM 824 N N . TYR A 1 98 ? -1.236 8.119 0.614 1.00 86.25 98 TYR A N 1
ATOM 825 C CA . TYR A 1 98 ? -1.687 7.378 -0.568 1.00 86.25 98 TYR A CA 1
ATOM 826 C C . TYR A 1 98 ? -2.844 8.045 -1.313 1.00 86.25 98 TYR A C 1
ATOM 828 O O . TYR A 1 98 ? -3.023 7.778 -2.495 1.00 86.25 98 TYR A O 1
ATOM 836 N N . ALA A 1 99 ? -3.567 8.973 -0.682 1.00 81.06 99 ALA A N 1
ATOM 837 C CA . ALA A 1 99 ? -4.580 9.796 -1.344 1.00 81.06 99 ALA A CA 1
ATOM 838 C C . ALA A 1 99 ? -3.994 10.657 -2.477 1.00 81.06 99 ALA A C 1
ATOM 840 O O . ALA A 1 99 ? -4.680 10.959 -3.444 1.00 81.06 99 ALA A O 1
ATOM 841 N N . LYS A 1 100 ? -2.712 11.031 -2.373 1.00 77.56 100 LYS A N 1
ATOM 842 C CA . LYS A 1 100 ? -1.997 11.820 -3.388 1.00 77.56 100 LYS A CA 1
ATOM 843 C C . LYS A 1 100 ? -1.513 10.989 -4.578 1.00 77.56 100 LYS A C 1
ATOM 845 O O . LYS A 1 100 ? -1.017 11.559 -5.544 1.00 77.56 100 LYS A O 1
ATOM 850 N N . MET A 1 101 ? -1.576 9.660 -4.492 1.00 76.19 101 MET A N 1
ATOM 851 C CA . MET A 1 101 ? -1.131 8.795 -5.581 1.00 76.19 101 MET A CA 1
ATOM 852 C C . MET A 1 101 ? -2.235 8.644 -6.630 1.00 76.19 101 MET A C 1
ATOM 854 O O . MET A 1 101 ? -3.408 8.545 -6.259 1.00 76.19 101 MET A O 1
ATOM 858 N N . PRO A 1 102 ? -1.875 8.595 -7.926 1.00 70.12 102 PRO A N 1
ATOM 859 C CA . PRO A 1 102 ? -2.838 8.337 -8.984 1.00 70.12 102 PRO A CA 1
ATOM 860 C C . PRO A 1 102 ? -3.482 6.971 -8.745 1.00 70.12 102 PRO A C 1
ATOM 862 O O . PRO A 1 102 ? -2.793 5.956 -8.636 1.00 70.12 102 PRO A O 1
ATOM 865 N N . GLN A 1 103 ? -4.807 6.960 -8.624 1.00 70.12 103 GLN A N 1
ATOM 866 C CA . GLN A 1 103 ? -5.573 5.734 -8.464 1.00 70.12 103 GLN A CA 1
ATOM 867 C C . GLN A 1 103 ? -5.870 5.190 -9.852 1.00 70.12 103 GLN A C 1
ATOM 869 O O . GLN A 1 103 ? -6.584 5.825 -10.623 1.00 70.12 103 GLN A O 1
ATOM 874 N N . ILE A 1 104 ? -5.299 4.035 -10.188 1.00 68.38 104 ILE A N 1
ATOM 875 C CA . ILE A 1 104 ? -5.627 3.371 -11.446 1.00 68.38 104 ILE A CA 1
ATOM 876 C C . ILE A 1 104 ? -6.960 2.640 -11.259 1.00 68.38 104 ILE A C 1
ATOM 878 O O . ILE A 1 104 ? -7.040 1.753 -10.395 1.00 68.38 104 ILE A O 1
ATOM 882 N N . PRO A 1 105 ? -7.988 2.974 -12.061 1.00 64.81 105 PRO A N 1
ATOM 883 C CA . PRO A 1 105 ? -9.235 2.237 -12.070 1.00 64.81 105 PRO A CA 1
ATOM 884 C C . PRO A 1 105 ? -8.954 0.778 -12.383 1.00 64.81 105 PRO A C 1
ATOM 886 O O . PRO A 1 105 ? -8.131 0.414 -13.227 1.00 64.81 105 PRO A O 1
ATOM 889 N N . SER A 1 106 ? -9.622 -0.089 -11.655 1.00 67.75 106 SER A N 1
ATOM 890 C CA . SER A 1 106 ? -9.471 -1.515 -11.878 1.00 67.75 106 SER A CA 1
ATOM 891 C C . SER A 1 106 ? -10.242 -1.967 -13.116 1.00 67.75 106 SER A C 1
ATOM 893 O O . SER A 1 106 ? -11.248 -1.369 -13.465 1.00 67.75 106 SER A O 1
ATOM 895 N N . LEU A 1 107 ? -9.794 -3.042 -13.776 1.00 63.22 107 LEU A N 1
ATOM 896 C CA . LEU A 1 107 ? -10.400 -3.509 -15.036 1.00 63.22 107 LEU A CA 1
ATOM 897 C C . LEU A 1 107 ? -11.913 -3.748 -14.936 1.00 63.22 107 LEU A C 1
ATOM 899 O O . LEU A 1 107 ? -12.632 -3.382 -15.846 1.00 63.22 107 LEU A O 1
ATOM 903 N N . TRP A 1 108 ? -12.399 -4.287 -13.816 1.00 60.25 108 TRP A N 1
ATOM 904 C CA . TRP A 1 108 ? -13.839 -4.438 -13.564 1.00 60.25 108 TRP A CA 1
ATOM 905 C C . TRP A 1 108 ? -14.585 -3.103 -13.367 1.00 60.25 108 TRP A C 1
ATOM 907 O O . TRP A 1 108 ? -15.758 -3.034 -13.684 1.00 60.25 108 TRP A O 1
ATOM 917 N N . GLN A 1 109 ? -13.930 -2.044 -12.873 1.00 65.50 109 GLN A N 1
ATOM 918 C CA . GLN A 1 109 ? -14.522 -0.707 -12.758 1.00 65.50 109 GLN A CA 1
ATOM 919 C C . GLN A 1 109 ? -14.603 -0.068 -14.136 1.00 65.50 109 GLN A C 1
ATOM 921 O O . GLN A 1 109 ? -15.632 0.496 -14.452 1.00 65.50 109 GLN A O 1
ATOM 926 N N . LEU A 1 110 ? -13.551 -0.212 -14.950 1.00 70.31 110 LEU A N 1
ATOM 927 C CA . LEU A 1 110 ? -13.550 0.238 -16.343 1.00 70.31 110 LEU A CA 1
ATOM 928 C C . LEU A 1 110 ? -14.592 -0.509 -17.182 1.00 70.31 110 LEU A C 1
ATOM 930 O O . LEU A 1 110 ? -15.273 0.106 -17.989 1.00 70.31 110 LEU A O 1
ATOM 934 N N . ALA A 1 111 ? -14.729 -1.821 -16.970 1.00 68.31 111 ALA A N 1
ATOM 935 C CA . ALA A 1 111 ? -15.759 -2.626 -17.618 1.00 68.31 111 ALA A CA 1
ATOM 936 C C . ALA A 1 111 ? -17.163 -2.196 -17.175 1.00 68.31 111 ALA A C 1
ATOM 938 O O . ALA A 1 111 ? -18.013 -1.982 -18.023 1.00 68.31 111 ALA A O 1
ATOM 939 N N . LYS A 1 112 ? -17.379 -1.969 -15.874 1.00 69.50 112 LYS A N 1
ATOM 940 C CA . LYS A 1 112 ? -18.666 -1.498 -15.345 1.00 69.50 112 LYS A CA 1
ATOM 941 C C . LYS A 1 112 ? -19.039 -0.106 -15.859 1.00 69.50 112 LYS A C 1
ATOM 943 O O . LYS A 1 112 ? -20.181 0.108 -16.216 1.00 69.50 112 LYS A O 1
ATOM 948 N N . THR A 1 113 ? -18.078 0.816 -15.951 1.00 67.31 113 THR A N 1
ATOM 949 C CA . THR A 1 113 ? -18.316 2.141 -16.549 1.00 67.31 113 THR A CA 1
ATOM 950 C C . THR A 1 113 ? -18.565 2.080 -18.053 1.00 67.31 113 THR A C 1
ATOM 952 O O . THR A 1 113 ? -19.201 2.978 -18.578 1.00 67.31 113 THR A O 1
ATOM 955 N N . ALA A 1 114 ? -18.046 1.064 -18.751 1.00 72.75 114 ALA A N 1
ATOM 956 C CA . ALA A 1 114 ? -18.353 0.850 -20.164 1.00 72.75 114 ALA A CA 1
ATOM 957 C C . ALA A 1 114 ? -19.758 0.247 -20.341 1.00 72.75 114 ALA A C 1
ATOM 959 O O . ALA A 1 114 ? -20.511 0.724 -21.171 1.00 72.75 114 ALA A O 1
ATOM 960 N N . GLU A 1 115 ? -20.135 -0.730 -19.508 1.00 69.12 115 GLU A N 1
ATOM 961 C CA . GLU A 1 115 ? -21.490 -1.308 -19.494 1.00 69.12 115 GLU A CA 1
ATOM 962 C C . GLU A 1 115 ? -22.572 -0.285 -19.106 1.00 69.12 115 GLU A C 1
ATOM 964 O O . GLU A 1 115 ? -23.679 -0.351 -19.625 1.00 69.12 115 GLU A O 1
ATOM 969 N N . GLU A 1 116 ? -22.276 0.649 -18.195 1.00 61.78 116 GLU A N 1
ATOM 970 C CA . GLU A 1 116 ? -23.203 1.728 -17.814 1.00 61.78 116 GLU A CA 1
ATOM 971 C C . GLU A 1 116 ? -23.321 2.809 -18.904 1.00 61.78 116 GLU A C 1
ATOM 973 O O . GLU A 1 116 ? -24.401 3.356 -19.085 1.00 61.78 116 GLU A O 1
ATOM 978 N N . ALA A 1 117 ? -22.253 3.082 -19.664 1.00 59.47 117 ALA A N 1
ATOM 979 C CA . ALA A 1 117 ? -22.295 4.020 -20.791 1.00 59.47 117 ALA A CA 1
ATOM 980 C C . ALA A 1 117 ? -23.112 3.484 -21.982 1.00 59.47 117 ALA A C 1
ATOM 982 O O . ALA A 1 117 ? -23.824 4.253 -22.614 1.00 59.47 117 ALA A O 1
ATOM 983 N N . ASP A 1 118 ? -23.069 2.173 -22.241 1.00 57.81 118 ASP A N 1
ATOM 984 C CA . ASP A 1 118 ? -23.893 1.540 -23.283 1.00 57.81 118 ASP A CA 1
ATOM 985 C C . ASP A 1 118 ? -25.401 1.531 -22.926 1.00 57.81 118 ASP A C 1
ATOM 987 O O . ASP A 1 118 ? -26.232 1.372 -23.811 1.00 57.81 118 ASP A O 1
ATOM 991 N N . GLN A 1 119 ? -25.781 1.699 -21.649 1.00 53.81 119 GLN A N 1
ATOM 992 C CA . GLN A 1 119 ? -27.192 1.764 -21.222 1.00 53.81 119 GLN A CA 1
ATOM 993 C C . GLN A 1 119 ? -27.801 3.169 -21.339 1.00 53.81 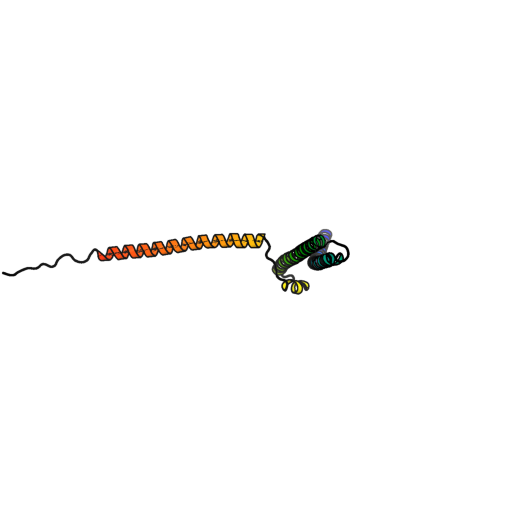119 GLN A C 1
ATOM 995 O O . GLN A 1 119 ? -29.005 3.284 -21.545 1.00 53.81 119 GLN A O 1
ATOM 1000 N N . GLU A 1 120 ? -26.998 4.232 -21.227 1.00 49.47 120 GLU A N 1
ATOM 1001 C CA . GLU A 1 120 ? -27.480 5.615 -21.396 1.00 49.47 120 GLU A CA 1
ATOM 1002 C C . GLU A 1 120 ? -27.761 5.967 -22.872 1.00 49.47 120 GLU A C 1
ATOM 1004 O O . GLU A 1 120 ? -28.572 6.852 -23.140 1.00 49.47 120 GLU A O 1
ATOM 1009 N N . GLU A 1 121 ? -27.152 5.263 -23.836 1.00 49.50 121 GLU A N 1
ATOM 1010 C CA . GLU A 1 121 ? -27.460 5.446 -25.266 1.00 49.50 121 GLU A CA 1
ATOM 1011 C C . GLU A 1 121 ? -28.839 4.874 -25.663 1.00 49.50 121 GLU A C 1
ATOM 1013 O O . GLU A 1 121 ? -29.480 5.419 -26.561 1.00 49.50 121 GLU A O 1
ATOM 1018 N N . ASP A 1 122 ? -29.340 3.839 -24.973 1.00 45.19 122 ASP A N 1
ATOM 1019 C CA . ASP A 1 122 ? -30.666 3.255 -25.249 1.00 45.19 122 ASP A CA 1
ATOM 1020 C C . ASP A 1 122 ? -31.822 4.129 -24.711 1.00 45.19 122 ASP A C 1
ATOM 1022 O O . ASP A 1 122 ? -32.851 4.245 -25.375 1.00 45.19 122 ASP A O 1
ATOM 1026 N N . GLU A 1 123 ? -31.663 4.810 -23.564 1.00 44.94 123 GLU A N 1
ATOM 1027 C CA . GLU A 1 123 ? -32.708 5.709 -23.026 1.00 44.94 123 GLU A CA 1
ATOM 1028 C C . GLU A 1 123 ? -32.808 7.042 -23.796 1.00 44.94 123 GLU A C 1
ATOM 1030 O O . GLU A 1 123 ? -33.900 7.590 -23.929 1.00 44.94 123 GLU A O 1
ATOM 1035 N N . SER A 1 124 ? -31.702 7.549 -24.362 1.00 44.34 124 SER A N 1
ATOM 1036 C CA . SER A 1 124 ? -31.720 8.753 -25.219 1.00 44.34 124 SER A CA 1
ATOM 1037 C C . SER A 1 124 ? -32.459 8.506 -26.542 1.00 44.34 124 SER A C 1
ATOM 1039 O O . SER A 1 124 ? -33.121 9.400 -27.065 1.00 44.34 124 SER A O 1
ATOM 1041 N N . SER A 1 125 ? -32.369 7.280 -27.067 1.00 47.78 125 SER A N 1
ATOM 1042 C CA . SER A 1 125 ? -33.008 6.853 -28.318 1.00 47.78 125 SER A CA 1
ATOM 1043 C C . SER A 1 125 ? -34.536 6.745 -28.203 1.00 47.78 125 SER A C 1
ATOM 1045 O O . SER A 1 125 ? -35.236 7.036 -29.173 1.00 47.78 125 SER A O 1
ATOM 1047 N N . GLU A 1 126 ? -35.070 6.352 -27.040 1.00 48.94 126 GLU A N 1
ATOM 1048 C CA . GLU A 1 126 ? -36.525 6.329 -26.805 1.00 48.94 126 GLU A CA 1
ATOM 1049 C C . GLU A 1 126 ? -37.103 7.745 -26.656 1.00 48.94 126 GLU A C 1
ATOM 1051 O O . GLU A 1 126 ? -38.146 8.028 -27.240 1.00 48.94 126 GLU A O 1
ATOM 1056 N N . SER A 1 127 ? -36.406 8.665 -25.976 1.00 46.16 127 SER A N 1
ATOM 1057 C CA . SER A 1 127 ? -36.885 10.050 -25.832 1.00 46.16 127 SER A CA 1
ATOM 1058 C C . SER A 1 127 ? -36.893 10.841 -27.145 1.00 46.16 127 SER A C 1
ATOM 1060 O O . SER A 1 127 ? -37.789 11.649 -27.364 1.00 46.16 127 SER A O 1
ATOM 1062 N N . GLU A 1 128 ? -35.928 10.599 -28.039 1.00 53.12 128 GLU A N 1
ATOM 1063 C CA . GLU A 1 128 ? -35.875 11.273 -29.348 1.00 53.12 128 GLU A CA 1
ATOM 1064 C C . GLU A 1 128 ? -36.978 10.777 -30.304 1.00 53.12 128 GLU A C 1
ATOM 1066 O O . GLU A 1 128 ? -37.459 11.539 -31.139 1.00 53.12 128 GLU A O 1
ATOM 1071 N N . GLN A 1 129 ? -37.421 9.520 -30.167 1.00 51.16 129 GLN A N 1
ATOM 1072 C CA . GLN A 1 129 ? -38.518 8.966 -30.971 1.00 51.16 129 GLN A CA 1
ATOM 1073 C C . GLN A 1 129 ? -39.889 9.492 -30.534 1.00 51.16 129 GLN A C 1
ATOM 1075 O O . GLN A 1 129 ? -40.731 9.748 -31.393 1.00 51.16 129 GLN A O 1
ATOM 1080 N N . GLU A 1 130 ? -40.107 9.686 -29.229 1.00 53.53 130 GLU A N 1
ATOM 1081 C CA . GLU A 1 130 ? -41.351 10.277 -28.713 1.00 53.53 130 GLU A CA 1
ATOM 1082 C C . GLU A 1 130 ? -41.499 11.753 -29.138 1.00 53.53 130 GLU A C 1
ATOM 1084 O O . GLU A 1 130 ? -42.585 12.160 -29.548 1.00 53.53 130 GLU A O 1
ATOM 1089 N N . GLU A 1 131 ? -40.411 12.537 -29.135 1.00 54.44 131 GLU A N 1
ATOM 1090 C CA . GLU A 1 131 ? -40.434 13.938 -29.596 1.00 54.44 131 GLU A CA 1
ATOM 1091 C C . GLU A 1 131 ? -40.700 14.060 -31.114 1.00 54.44 131 GLU A C 1
ATOM 1093 O O . GLU A 1 131 ? -41.460 14.932 -31.542 1.00 54.44 131 GLU A O 1
ATOM 1098 N N . GLU A 1 132 ? -40.132 13.172 -31.945 1.00 58.47 132 GLU A N 1
ATOM 1099 C CA . GLU A 1 132 ? -40.395 13.165 -33.395 1.00 58.47 132 GLU A CA 1
ATOM 1100 C C . GLU A 1 132 ? -41.824 12.706 -33.750 1.00 58.47 132 GLU A C 1
ATOM 1102 O O . GLU A 1 132 ? -42.387 13.175 -34.747 1.00 58.47 132 GLU A O 1
ATOM 1107 N N . GLU A 1 133 ? -42.427 11.798 -32.971 1.00 55.72 133 GLU A N 1
ATOM 1108 C CA . GLU A 1 133 ? -43.827 11.396 -33.167 1.00 55.72 133 GLU A CA 1
ATOM 1109 C C . GLU A 1 133 ? -44.804 12.523 -32.794 1.00 55.72 133 GLU A C 1
ATOM 1111 O O . GLU A 1 133 ? -45.714 12.797 -33.581 1.00 55.72 133 GLU A O 1
ATOM 1116 N N . GLU A 1 134 ? -44.583 13.241 -31.684 1.00 54.91 134 GLU A N 1
ATOM 1117 C CA . GLU A 1 134 ? -45.417 14.394 -31.299 1.00 54.91 134 GLU A CA 1
ATOM 1118 C C . GLU A 1 134 ? -45.363 15.526 -32.345 1.00 54.91 134 GLU A C 1
ATOM 1120 O O . GLU A 1 134 ? -46.410 16.016 -32.779 1.00 54.91 134 GLU A O 1
ATOM 1125 N N . GLU A 1 135 ? -44.172 15.900 -32.839 1.00 59.59 135 GLU A N 1
ATOM 1126 C CA . GLU A 1 135 ? -44.050 16.929 -33.890 1.00 59.59 135 GLU A CA 1
ATOM 1127 C C . GLU A 1 135 ? -44.758 16.521 -35.191 1.00 59.59 135 GLU A C 1
ATOM 1129 O O . GLU A 1 135 ? -45.260 17.365 -35.947 1.00 59.59 135 GLU A O 1
ATOM 1134 N N . ARG A 1 136 ? -44.797 15.219 -35.489 1.00 57.19 136 ARG A N 1
ATOM 1135 C CA . ARG A 1 136 ? -45.448 14.706 -36.691 1.00 57.19 136 ARG A CA 1
ATOM 1136 C C . ARG A 1 136 ? -46.969 14.722 -36.566 1.00 57.19 136 ARG A C 1
ATOM 1138 O O . ARG A 1 136 ? -47.625 15.091 -37.543 1.00 57.19 136 ARG A O 1
ATOM 1145 N N . GLU A 1 137 ? -47.517 14.377 -35.402 1.00 59.03 137 GLU A N 1
ATOM 1146 C CA . GLU A 1 137 ? -48.956 14.470 -35.133 1.00 59.03 137 GLU A CA 1
ATOM 1147 C C . GLU A 1 137 ? -49.449 15.926 -35.195 1.00 59.03 137 GLU A C 1
ATOM 1149 O O . GLU A 1 137 ? -50.437 16.204 -35.881 1.00 59.03 137 GLU A O 1
ATOM 1154 N N . GLU A 1 138 ? -48.718 16.885 -34.611 1.00 61.12 138 GLU A N 1
ATOM 1155 C CA . GLU A 1 138 ? -49.062 18.317 -34.702 1.00 61.12 138 GLU A CA 1
ATOM 1156 C C . GLU A 1 138 ? -49.084 18.822 -36.156 1.00 61.12 138 GLU A C 1
ATOM 1158 O O . GLU A 1 138 ? -49.925 19.634 -36.559 1.00 61.12 138 GLU A O 1
ATOM 1163 N N . ARG A 1 139 ? -48.156 18.327 -36.980 1.00 59.16 139 ARG A N 1
ATOM 1164 C CA . ARG A 1 139 ? -48.050 18.705 -38.391 1.00 59.16 139 ARG A CA 1
ATOM 1165 C C . ARG A 1 139 ? -49.161 18.094 -39.241 1.00 59.16 139 ARG A C 1
ATOM 1167 O O . ARG A 1 139 ? -49.570 18.712 -40.224 1.00 59.16 139 ARG A O 1
ATOM 1174 N N . GLU A 1 140 ? -49.636 16.903 -38.887 1.00 57.62 140 GLU A N 1
ATOM 1175 C CA . GLU A 1 140 ? -50.781 16.262 -39.536 1.00 57.62 140 GLU A CA 1
ATOM 1176 C C . GLU A 1 140 ? -52.107 16.941 -39.143 1.00 57.62 140 GLU A C 1
ATOM 1178 O O . GLU A 1 140 ? -52.935 17.170 -40.027 1.00 57.62 140 GLU A O 1
ATOM 1183 N N . GLU A 1 141 ? -52.282 17.388 -37.892 1.00 58.16 141 GLU A N 1
ATOM 1184 C CA . GLU A 1 141 ? -53.445 18.206 -37.497 1.00 58.16 141 GLU A CA 1
ATOM 1185 C C . GLU A 1 141 ? -53.493 19.562 -38.224 1.00 58.16 141 GLU A C 1
ATOM 1187 O O . GLU A 1 141 ? -54.566 20.004 -38.639 1.00 58.16 141 GLU A O 1
ATOM 1192 N N . MET A 1 142 ? -52.339 20.201 -38.454 1.00 55.22 142 MET A N 1
ATOM 1193 C CA . MET A 1 142 ? -52.259 21.483 -39.171 1.00 55.22 142 MET A CA 1
ATOM 1194 C C . MET A 1 142 ? -52.660 21.374 -40.654 1.00 55.22 142 MET A C 1
ATOM 1196 O O . MET A 1 142 ? -53.147 22.338 -41.237 1.00 55.22 142 MET A O 1
ATOM 1200 N N . ILE A 1 143 ? -52.481 20.208 -41.281 1.00 57.97 143 ILE A N 1
ATOM 1201 C CA . ILE A 1 143 ? -52.857 19.993 -42.689 1.00 57.97 143 ILE A CA 1
ATOM 1202 C C . ILE A 1 143 ? -54.377 19.825 -42.835 1.00 57.97 143 ILE A C 1
ATOM 1204 O O . ILE A 1 143 ? -54.941 20.210 -43.855 1.00 57.97 143 ILE A O 1
ATOM 1208 N N . ILE A 1 144 ? -55.055 19.307 -41.808 1.00 55.00 144 ILE A N 1
ATOM 1209 C CA . ILE A 1 144 ? -56.508 19.082 -41.830 1.00 55.00 144 ILE A CA 1
ATOM 1210 C C . ILE A 1 144 ? -57.289 20.406 -41.710 1.00 55.00 144 ILE A C 1
ATOM 1212 O O . ILE A 1 144 ? -58.427 20.480 -42.167 1.00 55.00 144 ILE A O 1
ATOM 1216 N N . SER A 1 145 ? -56.694 21.478 -41.169 1.00 54.62 145 SER A N 1
ATOM 1217 C CA . SER A 1 145 ? -57.364 22.787 -41.068 1.00 54.62 145 SER A CA 1
ATOM 1218 C C . SER A 1 145 ? -57.398 23.605 -42.365 1.00 54.62 145 SER A C 1
ATOM 1220 O O . SER A 1 145 ? -58.178 24.550 -42.441 1.00 54.62 145 SER A O 1
ATOM 1222 N N . ASP A 1 146 ? -56.592 23.257 -43.374 1.00 54.69 146 ASP A N 1
ATOM 1223 C CA . ASP A 1 146 ? -56.489 24.024 -44.628 1.00 54.69 146 ASP A CA 1
ATOM 1224 C C . ASP A 1 146 ? -57.420 23.513 -45.753 1.00 54.69 146 ASP A C 1
ATOM 1226 O O . ASP A 1 146 ? -57.458 24.112 -46.829 1.00 54.69 146 ASP A O 1
ATOM 1230 N N . GLU A 1 147 ? -58.198 22.439 -45.541 1.00 54.72 147 GLU A N 1
ATOM 1231 C CA . GLU A 1 147 ? -59.093 21.875 -46.575 1.00 54.72 147 GLU A CA 1
ATOM 1232 C C . GLU A 1 147 ? -60.578 22.292 -46.480 1.00 54.72 147 GLU A C 1
ATOM 1234 O O . GLU A 1 147 ? -61.343 21.940 -47.377 1.00 54.72 147 GLU A O 1
ATOM 1239 N N . ASP A 1 148 ? -60.994 23.108 -45.501 1.00 51.09 148 ASP A N 1
ATOM 1240 C CA . ASP A 1 148 ? -62.413 23.474 -45.306 1.00 51.09 148 ASP A CA 1
ATOM 1241 C C . ASP A 1 148 ? -62.695 24.999 -45.225 1.00 51.09 148 ASP A C 1
ATOM 1243 O O . ASP A 1 148 ? -63.403 25.441 -44.328 1.00 51.09 148 ASP A O 1
ATOM 1247 N N . GLU A 1 149 ? -62.235 25.827 -46.176 1.00 52.38 149 GLU A N 1
ATOM 1248 C CA . GLU A 1 149 ? -62.797 27.185 -46.403 1.00 52.38 149 GLU A CA 1
ATOM 1249 C C . GLU A 1 149 ? -62.760 27.591 -47.899 1.00 52.38 149 GLU A C 1
ATOM 1251 O O . GLU A 1 149 ? -61.759 28.091 -48.400 1.00 52.38 149 GLU A O 1
ATOM 1256 N N . ASP A 1 150 ? -63.847 27.308 -48.641 1.00 48.09 150 ASP A N 1
ATOM 1257 C CA . ASP A 1 150 ? -64.613 28.283 -49.458 1.00 48.09 150 ASP A CA 1
ATOM 1258 C C . ASP A 1 150 ? -65.451 27.611 -50.570 1.00 48.09 150 ASP A C 1
ATOM 1260 O O . ASP A 1 150 ? -65.037 27.417 -51.717 1.00 48.09 150 ASP A O 1
ATOM 1264 N N . VAL A 1 151 ? -66.707 27.318 -50.216 1.00 49.09 151 VAL A N 1
ATOM 1265 C CA . VAL A 1 151 ? -67.831 27.100 -51.136 1.00 49.09 151 VAL A CA 1
ATOM 1266 C C . VAL A 1 151 ? -68.632 28.407 -51.241 1.00 49.09 151 VAL A C 1
ATOM 1268 O O . VAL A 1 151 ? -69.018 28.979 -50.228 1.00 49.09 151 VAL A O 1
ATOM 1271 N N . ASP A 1 152 ? -68.944 28.793 -52.483 1.00 43.88 152 ASP A N 1
ATOM 1272 C CA . ASP A 1 152 ? -69.956 29.766 -52.943 1.00 43.88 152 ASP A CA 1
ATOM 1273 C C . ASP A 1 152 ? -69.703 31.286 -52.823 1.00 43.88 152 ASP A C 1
ATOM 1275 O O . ASP A 1 152 ? -69.977 31.928 -51.810 1.00 43.88 152 ASP A O 1
ATOM 1279 N N . MET A 1 153 ? -69.453 31.921 -53.981 1.00 47.59 153 MET A N 1
ATOM 1280 C CA . MET A 1 153 ? -70.075 33.220 -54.273 1.00 47.59 153 MET A CA 1
ATOM 1281 C C . MET A 1 153 ? -70.533 33.325 -55.741 1.00 47.59 153 MET A C 1
ATOM 1283 O O . MET A 1 153 ? -69.738 33.362 -56.679 1.00 47.59 153 MET A O 1
ATOM 1287 N N . GLU A 1 154 ? -71.857 33.365 -55.912 1.00 50.59 154 GLU A N 1
ATOM 1288 C CA . GLU A 1 154 ? -72.608 33.582 -57.153 1.00 50.59 154 GLU A CA 1
ATOM 1289 C C . GLU A 1 154 ? -72.152 34.840 -57.927 1.00 50.59 154 GLU A C 1
ATOM 1291 O O . GLU A 1 154 ? -72.124 35.939 -57.373 1.00 50.59 154 GLU A O 1
ATOM 1296 N N . MET A 1 155 ? -71.952 34.731 -59.247 1.00 50.53 155 MET A N 1
ATOM 1297 C CA . MET A 1 155 ? -72.031 35.884 -60.158 1.00 50.53 155 MET A CA 1
ATOM 1298 C C . MET A 1 155 ? -73.349 35.837 -60.939 1.00 50.53 155 MET A C 1
ATOM 1300 O O . MET A 1 155 ? -73.503 35.079 -61.897 1.00 50.53 155 MET A O 1
ATOM 1304 N N . LYS A 1 156 ? -74.303 36.666 -60.502 1.00 46.69 156 LYS A N 1
ATOM 1305 C CA . LYS A 1 156 ? -75.497 37.060 -61.258 1.00 46.69 156 LYS A CA 1
ATOM 1306 C C . LYS A 1 156 ? -75.198 38.312 -62.098 1.00 46.69 156 LYS A C 1
ATOM 1308 O O . LYS A 1 156 ? -74.555 39.237 -61.613 1.00 46.69 156 LYS A O 1
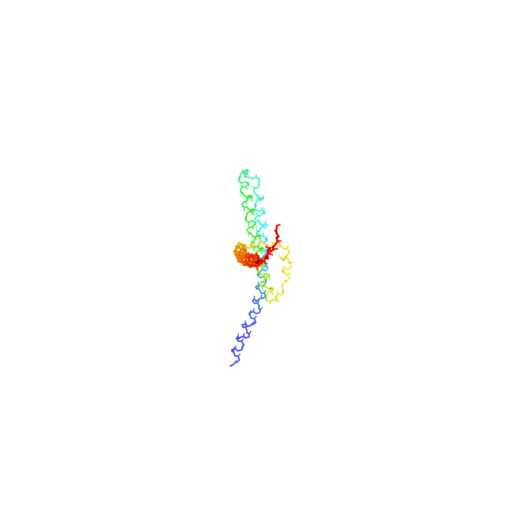ATOM 1313 N N . ASP A 1 157 ? -75.763 38.301 -63.306 1.00 45.06 157 ASP A N 1
ATOM 1314 C CA . ASP A 1 157 ? -76.053 39.395 -64.247 1.00 45.06 157 ASP A CA 1
ATOM 1315 C C . ASP A 1 157 ? -74.905 40.153 -64.943 1.00 45.06 157 ASP A C 1
ATOM 1317 O O . ASP A 1 157 ? -74.191 40.947 -64.340 1.00 45.06 157 ASP A O 1
ATOM 1321 N N . ALA A 1 158 ? -74.858 40.052 -66.280 1.00 45.84 158 ALA A N 1
ATOM 1322 C CA . ALA A 1 158 ? -75.315 41.145 -67.148 1.00 45.84 158 ALA A CA 1
ATOM 1323 C C . ALA A 1 158 ? -75.398 40.736 -68.634 1.00 45.84 158 ALA A C 1
ATOM 1325 O O . ALA A 1 158 ? -74.596 39.961 -69.148 1.00 45.84 158 ALA A O 1
ATOM 1326 N N . MET A 1 159 ? -76.432 41.309 -69.248 1.00 39.94 159 MET A N 1
ATOM 1327 C CA . MET A 1 159 ? -76.779 41.498 -70.660 1.00 39.94 159 MET A CA 1
ATOM 1328 C C . MET A 1 159 ? -75.613 41.729 -71.630 1.00 39.94 159 MET A C 1
ATOM 1330 O O . MET A 1 159 ? -74.673 42.467 -71.260 1.00 39.94 159 MET A O 1
#

Sequence (159 aa):
MRVEWAKTKARAQRWSEEVILLQEEMRRVLEYFSWKAAWWRSKGKLRQDSVDASLLSGLTAYSEKQAMVFDRLQQRFAAQWSEILKKLQIQTPWQAKYAKMPQIPSLWQLAKTAEEADQEEDESSESEQEEEEEEREEREEMIISDEDEDVDMEMKDAM

Radius of gyration: 36.11 Å; chains: 1; bounding box: 105×57×106 Å

Foldseek 3Di:
DVVVVVVVVVVVVVVVVVVVVVLVVLLVLLVVLQVQLVVLQVQLVPCVPPDDPVVSVVSNVVSNVRSVVSVLVSLQSLVVVVVVCVVVVHDDPCNVVNVPPDRDDDPVRVVVVVVVVVVVVVVVVVVVVVVVVVVVVVVVVVVVVVPDDDDDDDDDDDD

pLDDT: mean 78.15, std 18.09, range [39.94, 97.94]

Organism: NCBI:txid2478898

Secondary structure (DSSP, 8-state):
-HHHHHHHHHHHHHHHHHHHHHHHHHHHHHHHHHHHHHHHHHHHHTTTTSS-HHHHHHHHHHHHHHHHHHHHHHHHHHHHHHHHHHHTT---TTHHHHHTS--PPPHHHHHHHHHHHHHHHHHHHHHHHHHHHHHHHHHHHHHHTTSS-----------